Protein AF-A0A6G0HM06-F1 (afdb_monomer_lite)

Foldseek 3Di:
DDDDPDPVVVVVVCVVVVVVPPPPDDCVVVVPDDDPDDDDPCNVVPPDPPVPDDPDPVVVPVPPPPDPDPDDDDDDDDDDDDDDDPDDDPPPPPPPCPPCPVVDDDDDPVVVVVVVVVVVVCCVPVVQAAFDDWDDDQWIWTAHPVGDIDIGGDD

Organism: Larimichthys crocea (NCBI:txid215358)

Radius of gyration: 27.22 Å; chains: 1; bounding box: 60×67×58 Å

Sequence (155 aa):
MSESPDARSLLSASSQLNLMEVDAIDDKEFDIPQVDTPPTLESILNELEDEEEPFVLEDTCLLNTDNMDAHSCDTSSLASSDSGDPAHLKRKRRTVDLNATVHGSVLRHSLLKGISAQIVSAADKVDAGLPTAITVSGVIAVGTSHGLALVFVTN

Structure (mmCIF, N/CA/C/O backbone):
data_AF-A0A6G0HM06-F1
#
_entry.id   AF-A0A6G0HM06-F1
#
loop_
_atom_site.group_PDB
_atom_site.id
_atom_site.type_symbol
_atom_site.label_atom_id
_atom_site.label_alt_id
_atom_site.label_comp_id
_atom_site.label_asym_id
_atom_site.label_entity_id
_atom_site.label_seq_id
_atom_site.pdbx_PDB_ins_code
_atom_site.Cartn_x
_atom_site.Cartn_y
_atom_site.Cartn_z
_atom_site.occupancy
_atom_site.B_iso_or_equiv
_atom_site.auth_seq_id
_atom_site.auth_comp_id
_atom_site.auth_asym_id
_atom_site.auth_atom_id
_atom_site.pdbx_PDB_model_num
ATOM 1 N N . MET A 1 1 ? -5.956 18.554 -30.946 1.00 35.19 1 MET A N 1
ATOM 2 C CA . MET A 1 1 ? -5.604 19.456 -29.833 1.00 35.19 1 MET A CA 1
ATOM 3 C C . MET A 1 1 ? -6.773 19.385 -28.872 1.00 35.19 1 MET A C 1
ATOM 5 O O . MET A 1 1 ? -7.851 19.826 -29.231 1.00 35.19 1 MET A O 1
ATOM 9 N N . SER A 1 2 ? -6.620 18.653 -27.772 1.00 45.53 2 SER A N 1
ATOM 10 C CA . SER A 1 2 ? -7.655 18.471 -26.752 1.00 45.53 2 SER A CA 1
ATOM 11 C C . SER A 1 2 ? -7.651 19.696 -25.843 1.00 45.53 2 SER A C 1
ATOM 13 O O . SER A 1 2 ? -6.717 19.875 -25.062 1.00 45.53 2 SER A O 1
ATOM 15 N N . GLU A 1 3 ? -8.639 20.568 -26.018 1.00 48.84 3 GLU A N 1
ATOM 16 C CA . GLU A 1 3 ? -8.812 21.771 -25.208 1.00 48.84 3 GLU A CA 1
ATOM 17 C C . GLU A 1 3 ? -9.170 21.381 -23.763 1.00 48.84 3 GLU A C 1
ATOM 19 O O . GLU A 1 3 ? -10.017 20.524 -23.516 1.00 48.84 3 GLU A O 1
ATOM 24 N N . SER A 1 4 ? -8.424 21.958 -22.820 1.00 54.56 4 SER A N 1
ATOM 25 C CA . SER A 1 4 ? -8.533 21.757 -21.372 1.00 54.56 4 SER A CA 1
ATOM 26 C C . SER A 1 4 ? -9.875 22.287 -20.848 1.00 54.56 4 SER A C 1
ATOM 28 O O . SER A 1 4 ? -10.293 23.348 -21.309 1.00 54.56 4 SER A O 1
ATOM 30 N N . PRO A 1 5 ? -10.524 21.647 -19.852 1.00 55.03 5 PRO A N 1
ATOM 31 C CA . PRO A 1 5 ? -11.731 22.201 -19.251 1.00 55.03 5 PRO A CA 1
ATOM 32 C C . PRO A 1 5 ? -11.426 23.546 -18.581 1.00 55.03 5 PRO A C 1
ATOM 34 O O . PRO A 1 5 ? -10.425 23.698 -17.874 1.00 55.03 5 PRO A O 1
ATOM 37 N N . ASP A 1 6 ? -12.294 24.521 -18.833 1.00 55.69 6 ASP A N 1
ATOM 38 C CA . ASP A 1 6 ? -12.189 25.907 -18.401 1.00 55.69 6 ASP A CA 1
ATOM 39 C C . ASP A 1 6 ? -12.069 26.061 -16.877 1.00 55.69 6 ASP A C 1
ATOM 41 O O . ASP A 1 6 ? -13.050 25.951 -16.139 1.00 55.69 6 ASP A O 1
ATOM 45 N N . ALA A 1 7 ? -10.897 26.483 -16.394 1.00 55.94 7 ALA A N 1
ATOM 46 C CA . ALA A 1 7 ? -10.717 26.971 -15.019 1.00 55.94 7 ALA A CA 1
ATOM 47 C C . ALA A 1 7 ? -11.652 28.155 -14.675 1.00 55.94 7 ALA A C 1
ATOM 49 O O . ALA A 1 7 ? -11.893 28.459 -13.507 1.00 55.94 7 ALA A O 1
ATOM 50 N N . ARG A 1 8 ? -12.225 28.812 -15.695 1.00 54.91 8 ARG A N 1
ATOM 51 C CA . ARG A 1 8 ? -13.235 29.867 -15.539 1.00 54.91 8 ARG A CA 1
ATOM 52 C C . ARG A 1 8 ? -14.590 29.346 -15.065 1.00 54.91 8 ARG A C 1
ATOM 54 O O . ARG A 1 8 ? -15.314 30.090 -14.407 1.00 54.91 8 ARG A O 1
ATOM 61 N N . SER A 1 9 ? -14.914 28.083 -15.341 1.00 56.59 9 SER A N 1
ATOM 62 C CA . SER A 1 9 ? -16.176 27.473 -14.915 1.00 56.59 9 SER A CA 1
ATOM 63 C C . SER A 1 9 ? -16.227 27.259 -13.400 1.00 56.59 9 SER A C 1
ATOM 65 O O . SER A 1 9 ? -17.289 27.417 -12.805 1.00 56.59 9 SER A O 1
ATOM 67 N N . LEU A 1 10 ? -15.088 26.957 -12.762 1.00 57.34 10 LEU A N 1
ATOM 68 C CA . LEU A 1 10 ? -15.010 26.781 -11.307 1.00 57.34 10 LEU A CA 1
ATOM 69 C C . LEU A 1 10 ? -15.162 28.110 -10.566 1.00 57.34 10 LEU A C 1
ATOM 71 O O . LEU A 1 10 ? -15.938 28.181 -9.620 1.00 57.34 10 LEU A O 1
ATOM 75 N N . LEU A 1 11 ? -14.502 29.173 -11.047 1.00 60.12 11 LEU A N 1
ATOM 76 C CA . LEU A 1 11 ? -14.645 30.517 -10.476 1.00 60.12 11 LEU A CA 1
ATOM 77 C C . LEU A 1 11 ? -16.094 31.029 -10.575 1.00 60.12 11 LEU A C 1
ATOM 79 O O . LEU A 1 11 ? -16.614 31.652 -9.651 1.00 60.12 11 LEU A O 1
ATOM 83 N N . SER A 1 12 ? -16.761 30.744 -11.697 1.00 61.41 12 SER A N 1
ATOM 84 C CA . SER A 1 12 ? -18.153 31.141 -11.917 1.00 61.41 12 SER A CA 1
ATOM 85 C C . SER A 1 12 ? -19.134 30.323 -11.067 1.00 61.41 12 SER A C 1
ATOM 87 O O . SER A 1 12 ? -20.076 30.895 -10.523 1.00 61.41 12 SER A O 1
ATOM 89 N N . ALA A 1 13 ? -18.880 29.024 -10.869 1.00 61.56 13 ALA A N 1
ATOM 90 C CA . ALA A 1 13 ? -19.648 28.191 -9.942 1.00 61.56 13 ALA A CA 1
ATOM 91 C C . ALA A 1 13 ? -19.469 28.632 -8.476 1.00 61.56 13 ALA A C 1
ATOM 93 O O . ALA A 1 13 ? -20.449 28.692 -7.738 1.00 61.56 13 ALA A O 1
ATOM 94 N N . SER A 1 14 ? -18.259 29.027 -8.058 1.00 59.88 14 SER A N 1
ATOM 95 C CA . SER A 1 14 ? -18.032 29.571 -6.709 1.00 59.88 14 SER A CA 1
ATOM 96 C C . SER A 1 14 ? -18.753 30.901 -6.470 1.00 59.88 14 SER A C 1
ATOM 98 O O . SER A 1 14 ? -19.248 31.131 -5.370 1.00 59.88 14 SER A O 1
ATOM 100 N N . SER A 1 15 ? -18.888 31.747 -7.501 1.00 62.16 15 SER A N 1
ATOM 101 C CA . SER A 1 15 ? -19.696 32.973 -7.424 1.00 62.16 15 SER A CA 1
ATOM 102 C C . SER A 1 15 ? -21.203 32.697 -7.346 1.00 62.16 15 SER A C 1
ATOM 104 O O . SER A 1 15 ? -21.916 33.463 -6.710 1.00 62.16 15 SER A O 1
ATOM 106 N N . GLN A 1 16 ? -21.700 31.613 -7.959 1.00 66.06 16 GLN A N 1
ATOM 107 C CA . GLN A 1 16 ? -23.112 31.204 -7.859 1.00 66.06 16 GLN A CA 1
ATOM 108 C C . GLN A 1 16 ? -23.472 30.618 -6.484 1.00 66.06 16 GLN A C 1
ATOM 110 O O . GLN A 1 16 ? -24.633 30.674 -6.092 1.00 66.06 16 GLN A O 1
ATOM 115 N N . LEU A 1 17 ? -22.489 30.082 -5.755 1.00 62.03 17 LEU A N 1
ATOM 116 C CA . LEU A 1 17 ? -22.659 29.512 -4.413 1.00 62.03 17 LEU A CA 1
ATOM 117 C C . LEU A 1 17 ? -22.330 30.491 -3.278 1.00 62.03 17 LEU A C 1
ATOM 119 O O . LEU A 1 17 ? -22.278 30.074 -2.127 1.00 62.03 17 LEU A O 1
ATOM 123 N N . ASN A 1 18 ? -22.094 31.769 -3.594 1.00 59.59 18 ASN A N 1
ATOM 124 C CA . ASN A 1 18 ? -21.741 32.814 -2.630 1.00 59.59 18 ASN A CA 1
ATOM 125 C C . ASN A 1 18 ? -20.648 32.398 -1.622 1.00 59.59 18 ASN A C 1
ATOM 127 O O . ASN A 1 18 ? -20.654 32.794 -0.463 1.00 59.59 18 ASN A O 1
ATOM 131 N N . LEU A 1 19 ? -19.683 31.586 -2.065 1.00 57.16 19 LEU A N 1
ATOM 132 C CA . LEU A 1 19 ? -18.670 30.985 -1.188 1.00 57.16 19 LEU A CA 1
ATOM 133 C C . LEU A 1 19 ? -17.622 31.997 -0.683 1.00 57.16 19 LEU A C 1
ATOM 135 O O . LEU A 1 19 ? -16.739 31.640 0.090 1.00 57.16 19 LEU A O 1
ATOM 139 N N . MET A 1 20 ? -17.677 33.243 -1.163 1.00 56.03 20 MET A N 1
ATOM 140 C CA . MET A 1 20 ? -16.844 34.353 -0.686 1.00 56.03 20 MET A CA 1
ATOM 141 C C . MET A 1 20 ? -17.533 35.183 0.408 1.00 56.03 20 MET A C 1
ATOM 143 O O . MET A 1 20 ? -16.866 35.987 1.051 1.00 56.03 20 MET A O 1
ATOM 147 N N . GLU A 1 21 ? -18.834 34.973 0.623 1.00 58.34 21 GLU A N 1
ATOM 148 C CA . GLU A 1 21 ? -19.636 35.512 1.727 1.00 58.34 21 GLU A CA 1
ATOM 149 C C . GLU A 1 21 ? -20.040 34.341 2.637 1.00 58.34 21 GLU A C 1
ATOM 151 O O . GLU A 1 21 ? -21.203 34.120 2.956 1.00 58.34 21 GLU A O 1
ATOM 156 N N . VAL A 1 22 ? -19.060 33.513 3.006 1.00 60.72 22 VAL A N 1
ATOM 157 C CA . VAL A 1 22 ? -19.209 32.673 4.193 1.00 60.72 22 VAL A CA 1
ATOM 158 C C . VAL A 1 22 ? -18.864 33.613 5.334 1.00 60.72 22 VAL A C 1
ATOM 160 O O . VAL A 1 22 ? -17.681 33.845 5.602 1.00 60.72 22 VAL A O 1
ATOM 163 N N . ASP A 1 23 ? -19.883 34.237 5.931 1.00 64.31 23 ASP A N 1
ATOM 164 C CA . ASP A 1 23 ? -19.714 34.859 7.243 1.00 64.31 23 ASP A CA 1
ATOM 165 C C . ASP A 1 23 ? -18.946 33.862 8.112 1.00 64.31 23 ASP A C 1
ATOM 167 O O . ASP A 1 23 ? -19.208 32.657 8.055 1.00 64.31 23 ASP A O 1
ATOM 171 N N . ALA A 1 24 ? -17.911 34.340 8.808 1.00 69.56 24 ALA A N 1
ATOM 172 C CA . ALA A 1 24 ? -17.063 33.478 9.617 1.00 69.56 24 ALA A CA 1
ATOM 173 C C . ALA A 1 24 ? -17.966 32.693 10.570 1.00 69.56 24 ALA A C 1
ATOM 175 O O . ALA A 1 24 ? -18.556 33.274 11.477 1.00 69.56 24 ALA A O 1
ATOM 176 N N . ILE A 1 25 ? -18.106 31.402 10.280 1.00 75.62 25 ILE A N 1
ATOM 177 C CA . ILE A 1 25 ? -19.015 30.484 10.953 1.00 75.62 25 ILE A CA 1
ATOM 178 C C . ILE A 1 25 ? -18.642 30.530 12.438 1.00 75.62 25 ILE A C 1
ATOM 180 O O . ILE A 1 25 ? -17.535 30.126 12.797 1.00 75.62 25 ILE A O 1
ATOM 184 N N . ASP A 1 26 ? -19.500 31.122 13.271 1.00 77.19 26 ASP A N 1
ATOM 185 C CA . ASP A 1 26 ? -19.217 31.330 14.693 1.00 77.19 26 ASP A CA 1
ATOM 186 C C . ASP A 1 26 ? -19.684 30.105 15.477 1.00 77.19 26 ASP A C 1
ATOM 188 O O . ASP A 1 26 ? -20.809 29.634 15.301 1.00 77.19 26 ASP A O 1
ATOM 192 N N . ASP A 1 27 ? -18.857 29.616 16.398 1.00 85.56 27 ASP A N 1
ATOM 193 C CA . ASP A 1 27 ? -19.183 28.474 17.259 1.00 85.56 27 ASP A CA 1
ATOM 194 C C . ASP A 1 27 ? -20.481 28.712 18.057 1.00 85.56 27 ASP A C 1
ATOM 196 O O . ASP A 1 27 ? -21.180 27.765 18.426 1.00 85.56 27 ASP A O 1
ATOM 200 N N . LYS A 1 28 ? -20.835 29.989 18.289 1.00 80.06 28 LYS A N 1
ATOM 201 C CA . LYS A 1 28 ? -22.099 30.407 18.918 1.00 80.06 28 LYS A CA 1
ATOM 202 C C . LYS A 1 28 ? -23.335 30.137 18.063 1.00 80.06 28 LYS A C 1
ATOM 204 O O . LYS A 1 28 ? -24.401 29.939 18.629 1.00 80.06 28 LYS A O 1
ATOM 209 N N . GLU A 1 29 ? -23.226 30.191 16.736 1.00 86.06 29 GLU A N 1
ATOM 210 C CA . GLU A 1 29 ? -24.363 29.970 15.831 1.00 86.06 29 GLU A CA 1
ATOM 211 C C . GLU A 1 29 ? -24.803 28.500 15.843 1.00 86.06 29 GLU A C 1
ATOM 213 O O . GLU A 1 29 ? -25.989 28.204 15.715 1.00 86.06 29 GLU A O 1
ATOM 218 N N . PHE A 1 30 ? -23.857 27.584 16.053 1.00 84.88 30 PHE A N 1
ATOM 219 C CA . PHE A 1 30 ? -24.082 26.138 15.993 1.00 84.88 30 PHE A CA 1
ATOM 220 C C . PHE A 1 30 ? -24.168 25.476 17.374 1.00 84.88 30 PHE A C 1
ATOM 222 O O . PHE A 1 30 ? -24.127 24.249 17.453 1.00 84.88 30 PHE A O 1
ATOM 229 N N . ASP A 1 31 ? -24.271 26.273 18.447 1.00 86.50 31 ASP A N 1
ATOM 230 C CA . ASP A 1 31 ? -24.283 25.810 19.841 1.00 86.50 31 ASP A CA 1
ATOM 231 C C .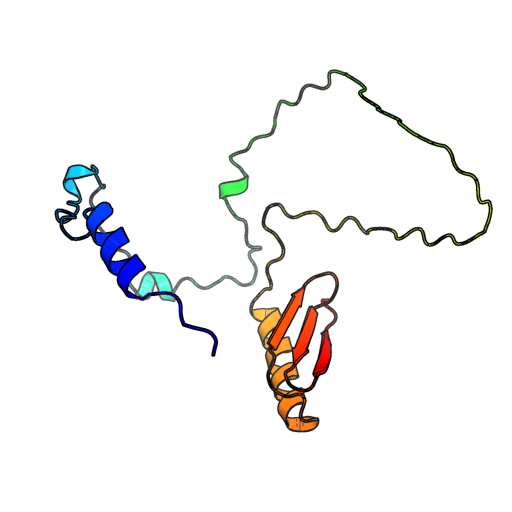 ASP A 1 31 ? -23.172 24.777 20.127 1.00 86.50 31 ASP A C 1
ATOM 233 O O . ASP A 1 31 ? -23.375 23.798 20.853 1.00 86.50 31 ASP A O 1
ATOM 237 N N . ILE A 1 32 ? -21.985 24.968 19.532 1.00 86.38 32 ILE A N 1
ATOM 238 C CA . ILE A 1 32 ? -20.878 24.023 19.696 1.00 86.38 32 ILE A CA 1
ATOM 239 C C . ILE A 1 32 ? -20.447 24.067 21.170 1.00 86.38 32 ILE A C 1
ATOM 241 O O . ILE A 1 32 ? -20.117 25.143 21.682 1.00 86.38 32 ILE A O 1
ATOM 245 N N . PRO A 1 33 ? -20.453 22.928 21.889 1.00 85.88 33 PRO A N 1
ATOM 246 C CA . PRO A 1 33 ? -20.082 22.910 23.295 1.00 85.88 33 PRO A CA 1
ATOM 247 C C . PRO A 1 33 ? -18.620 23.329 23.463 1.00 85.88 33 PRO A C 1
ATOM 249 O O . PRO A 1 33 ? -17.740 22.880 22.726 1.00 85.88 33 PRO A O 1
ATOM 252 N N . GLN A 1 34 ? -18.354 24.180 24.456 1.00 82.38 34 GLN A N 1
ATOM 253 C CA . GLN A 1 34 ? -16.988 24.594 24.764 1.00 82.38 34 GLN A CA 1
ATOM 254 C C . GLN A 1 34 ? -16.163 23.395 25.239 1.00 82.38 34 GLN A C 1
ATOM 256 O O . GLN A 1 34 ? -16.596 22.618 26.089 1.00 82.38 34 GLN A O 1
ATOM 261 N N . VAL A 1 35 ? -14.958 23.256 24.688 1.00 88.62 35 VAL A N 1
ATOM 262 C CA . VAL A 1 35 ? -13.998 22.235 25.115 1.00 88.62 35 VAL A CA 1
ATOM 263 C C . VAL A 1 35 ? -13.162 22.812 26.256 1.00 88.62 35 VAL A C 1
ATOM 265 O O . VAL A 1 35 ? -12.191 23.528 26.018 1.00 88.62 35 VAL A O 1
ATOM 268 N N . ASP A 1 36 ? -13.544 22.504 27.497 1.00 86.44 36 ASP A N 1
ATOM 269 C CA . ASP A 1 36 ? -12.882 23.026 28.706 1.00 86.44 36 ASP A CA 1
ATOM 270 C C . ASP A 1 36 ? -11.421 22.562 28.845 1.00 86.44 36 ASP A C 1
ATOM 272 O O . ASP A 1 36 ? -10.564 23.294 29.344 1.00 86.44 36 ASP A O 1
ATOM 276 N N . THR A 1 37 ? -11.119 21.345 28.387 1.00 87.31 37 THR A N 1
ATOM 277 C CA . THR A 1 37 ? -9.771 20.763 28.418 1.00 87.31 37 THR A CA 1
ATOM 278 C C . THR A 1 37 ? -9.464 20.078 27.093 1.00 87.31 37 THR A C 1
ATOM 280 O O . THR A 1 37 ? -9.829 18.913 26.914 1.00 87.31 37 THR A O 1
ATOM 283 N N . PRO A 1 38 ? -8.808 20.775 26.150 1.00 87.56 38 PRO A N 1
ATOM 284 C CA . PRO A 1 38 ? -8.342 20.138 24.931 1.00 87.56 38 PRO A CA 1
ATOM 285 C C . PRO A 1 38 ? -7.277 19.082 25.273 1.00 87.56 38 PRO A C 1
ATOM 287 O O . PRO A 1 38 ? -6.487 19.286 26.203 1.00 87.56 38 PRO A O 1
ATOM 290 N N . PRO A 1 39 ? -7.235 17.955 24.545 1.00 87.00 39 PRO A N 1
ATOM 291 C CA . PRO A 1 39 ? -6.243 16.917 24.780 1.00 87.00 39 PRO A CA 1
ATOM 292 C C . PRO A 1 39 ? -4.827 17.451 24.545 1.00 87.00 39 PRO A C 1
ATOM 294 O O . PRO A 1 39 ? -4.589 18.289 23.671 1.00 87.00 39 PRO A O 1
ATOM 297 N N . THR A 1 40 ? -3.872 16.954 25.329 1.00 91.50 40 THR A N 1
ATOM 298 C CA . THR A 1 40 ? -2.456 17.286 25.154 1.00 91.50 40 THR A CA 1
ATOM 299 C C . THR A 1 40 ? -1.816 16.383 24.101 1.00 91.50 40 THR A C 1
ATOM 301 O O . THR A 1 40 ? -2.239 15.241 23.904 1.00 91.50 40 THR A O 1
ATOM 304 N N . LEU A 1 41 ? -0.768 16.875 23.429 1.00 89.94 41 LEU A N 1
ATOM 305 C CA . LEU A 1 41 ? -0.027 16.079 22.442 1.00 89.94 41 LEU A CA 1
ATOM 306 C C . LEU A 1 41 ? 0.602 14.840 23.081 1.00 89.94 41 LEU A C 1
ATOM 308 O O . LEU A 1 41 ? 0.660 13.782 22.467 1.00 89.94 41 LEU A O 1
ATOM 312 N N . GLU A 1 42 ? 1.034 14.960 24.331 1.00 87.19 42 GLU A N 1
ATOM 313 C CA . GLU A 1 42 ? 1.592 13.866 25.110 1.00 87.19 42 GLU A CA 1
ATOM 314 C C . GLU A 1 42 ? 0.542 12.788 25.381 1.00 87.19 42 GLU A C 1
ATOM 316 O O . GLU A 1 42 ? 0.871 11.614 25.295 1.00 87.19 42 GLU A O 1
ATOM 321 N N . SER A 1 43 ? -0.716 13.158 25.653 1.00 86.25 43 SER A N 1
ATOM 322 C CA . SER A 1 43 ? -1.800 12.189 25.862 1.00 86.25 43 SER A CA 1
ATOM 323 C C . SER A 1 43 ? -2.135 11.418 24.588 1.00 86.25 43 SER A C 1
ATOM 325 O O . SER A 1 43 ? -2.386 10.224 24.661 1.00 86.25 43 SER A O 1
ATOM 327 N N . ILE A 1 44 ? -2.108 12.087 23.431 1.00 85.50 44 ILE A N 1
ATOM 328 C CA . ILE A 1 44 ? -2.356 11.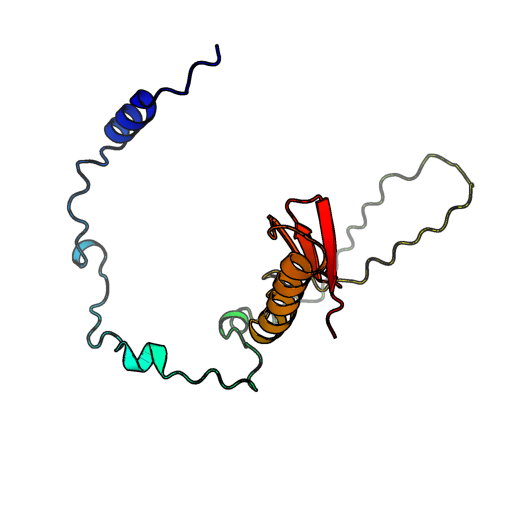455 22.127 1.00 85.50 44 ILE A CA 1
ATOM 329 C C . ILE A 1 44 ? -1.217 10.492 21.763 1.00 85.50 44 ILE A C 1
ATOM 331 O O . ILE A 1 44 ? -1.450 9.454 21.156 1.00 85.50 44 ILE A O 1
ATOM 335 N N . LEU A 1 45 ? 0.027 10.838 22.107 1.00 82.19 45 LEU A N 1
ATOM 336 C CA . LEU A 1 45 ? 1.206 10.058 21.721 1.00 82.19 45 LEU A CA 1
ATOM 337 C C . LEU A 1 45 ? 1.607 8.974 22.737 1.00 82.19 45 LEU A C 1
ATOM 339 O O . LEU A 1 45 ? 2.385 8.093 22.377 1.00 82.19 45 LEU A O 1
ATOM 343 N N . ASN A 1 46 ? 1.119 9.037 23.982 1.00 78.12 46 ASN A N 1
ATOM 344 C CA . ASN A 1 46 ? 1.442 8.072 25.042 1.00 78.12 46 ASN A CA 1
ATOM 345 C C . ASN A 1 46 ? 0.387 6.979 25.258 1.00 78.12 46 ASN A C 1
ATOM 347 O O . ASN A 1 46 ? 0.602 6.142 26.137 1.00 78.12 46 ASN A O 1
ATOM 351 N N . GLU A 1 47 ? -0.724 6.953 24.517 1.00 75.81 47 GLU A N 1
ATOM 352 C CA . GLU A 1 47 ? -1.552 5.744 24.481 1.00 75.81 47 GLU A CA 1
ATOM 353 C C . GLU A 1 47 ? -0.701 4.611 23.901 1.00 75.81 47 GLU A C 1
ATOM 355 O O . GLU A 1 47 ? -0.402 4.558 22.709 1.00 75.81 47 GLU A O 1
ATOM 360 N N . LEU A 1 48 ? -0.216 3.743 24.788 1.00 65.75 48 LEU A N 1
ATOM 361 C CA . LEU A 1 48 ? 0.438 2.508 24.401 1.00 65.75 48 LEU A CA 1
ATOM 362 C C . LEU A 1 48 ? -0.651 1.666 23.733 1.00 65.75 48 LEU A C 1
ATOM 364 O O . LEU A 1 48 ? -1.576 1.237 24.417 1.00 65.75 48 LEU A O 1
ATOM 368 N N . GLU A 1 49 ? -0.565 1.468 22.415 1.00 62.59 49 GLU A N 1
ATOM 369 C CA . GLU A 1 49 ? -1.314 0.406 21.740 1.00 62.59 49 GLU A CA 1
ATOM 370 C C . GLU A 1 49 ? -0.931 -0.903 22.444 1.00 62.59 49 GLU A C 1
ATOM 372 O O . GLU A 1 49 ? 0.159 -1.437 22.234 1.00 62.59 49 GLU A O 1
ATOM 377 N N . ASP A 1 50 ? -1.772 -1.374 23.366 1.00 63.12 50 ASP A N 1
ATOM 378 C CA . ASP A 1 50 ? -1.567 -2.655 24.025 1.00 63.12 50 ASP A CA 1
ATOM 379 C C . ASP A 1 50 ? -1.778 -3.717 22.937 1.00 63.12 50 ASP A C 1
ATOM 381 O O . ASP A 1 50 ? -2.900 -4.006 22.523 1.00 63.12 50 ASP A O 1
ATOM 385 N N . GLU A 1 51 ? -0.678 -4.251 22.400 1.00 57.84 51 GLU A N 1
ATOM 386 C CA . GLU A 1 51 ? -0.625 -5.162 21.239 1.00 57.84 51 GLU A CA 1
ATOM 387 C C . GLU A 1 51 ? -1.420 -6.480 21.437 1.00 57.84 51 GLU A C 1
ATOM 389 O O . GLU A 1 51 ? -1.448 -7.334 20.544 1.00 57.84 51 GLU A O 1
ATOM 394 N N . GLU A 1 52 ? -2.065 -6.657 22.596 1.00 58.25 52 GLU A N 1
ATOM 395 C CA . GLU A 1 52 ? -2.863 -7.822 22.983 1.00 58.25 52 GLU A CA 1
ATOM 396 C C . GLU A 1 52 ? -4.381 -7.568 23.012 1.00 58.25 52 GLU A C 1
ATOM 398 O O . GLU A 1 52 ? -5.129 -8.544 23.092 1.00 58.25 52 GLU A O 1
ATOM 403 N N . GLU A 1 53 ? -4.868 -6.325 22.885 1.00 60.88 53 GLU A N 1
ATOM 404 C CA . GLU A 1 53 ? -6.308 -6.083 22.730 1.00 60.88 53 GLU A CA 1
ATOM 405 C C . GLU A 1 53 ? -6.719 -6.173 21.250 1.00 60.88 53 GLU A C 1
ATOM 407 O O . GLU A 1 53 ? -6.266 -5.392 20.405 1.00 60.88 53 GLU A O 1
ATOM 412 N N . PRO A 1 54 ? -7.589 -7.132 20.871 1.00 62.88 54 PRO A N 1
ATOM 413 C CA . PRO A 1 54 ? -8.257 -7.077 19.581 1.00 62.88 54 PRO A CA 1
ATOM 414 C C . PRO A 1 54 ? -8.974 -5.732 19.468 1.00 62.88 54 PRO A C 1
ATOM 416 O O . PRO A 1 54 ? -9.677 -5.356 20.394 1.00 62.88 54 PRO A O 1
ATOM 419 N N . PHE A 1 55 ? -8.833 -5.029 18.344 1.00 52.06 55 PHE A N 1
ATOM 420 C CA . PHE A 1 55 ? -9.573 -3.793 18.077 1.00 52.06 55 PHE A CA 1
ATOM 421 C C . PHE A 1 55 ? -11.085 -4.055 18.203 1.00 52.06 55 PHE A C 1
ATOM 423 O O . PHE A 1 55 ? -11.711 -4.584 17.278 1.00 52.06 55 PHE A O 1
ATOM 430 N N . VAL A 1 56 ? -11.665 -3.744 19.364 1.00 60.00 56 VAL A N 1
ATOM 431 C CA . VAL A 1 56 ? -13.103 -3.829 19.607 1.00 60.00 56 VAL A CA 1
ATOM 432 C C . VAL A 1 56 ? -13.663 -2.442 19.334 1.00 60.00 56 VAL A C 1
ATOM 434 O O . VAL A 1 56 ? -13.524 -1.534 20.143 1.00 60.00 56 VAL A O 1
ATOM 437 N N . LEU A 1 57 ? -14.268 -2.252 18.162 1.00 53.34 57 LEU A N 1
ATOM 438 C CA . LEU A 1 57 ? -15.004 -1.025 17.876 1.00 53.34 57 LEU A CA 1
ATOM 439 C C . LEU A 1 57 ? -16.260 -1.006 18.766 1.00 53.34 57 LEU A C 1
ATOM 441 O O . LEU A 1 57 ? -17.250 -1.677 18.450 1.00 53.34 57 LEU A O 1
ATOM 445 N N . GLU A 1 58 ? -16.210 -0.264 19.875 1.00 54.59 58 GLU A N 1
ATOM 446 C CA . GLU A 1 58 ? -17.284 -0.170 20.880 1.00 54.59 58 GLU A CA 1
ATOM 447 C C . GLU A 1 58 ? -18.634 0.297 20.294 1.00 54.59 58 GLU A C 1
ATOM 449 O O . GLU A 1 58 ? -19.693 -0.024 20.837 1.00 54.59 58 GLU A O 1
ATOM 454 N N . ASP A 1 59 ? -18.631 0.933 19.118 1.00 53.88 59 ASP A N 1
ATOM 455 C CA . ASP A 1 59 ? -19.839 1.417 18.433 1.00 53.88 59 ASP A CA 1
ATOM 456 C C . ASP A 1 59 ? -20.734 0.309 17.844 1.00 53.88 59 ASP A C 1
ATOM 458 O O . ASP A 1 59 ? -21.881 0.562 17.470 1.00 53.88 59 ASP A O 1
ATOM 462 N N . THR A 1 60 ? -20.267 -0.944 17.772 1.00 52.03 60 THR A N 1
ATOM 463 C CA . THR A 1 60 ? -21.062 -2.044 17.181 1.00 52.03 60 THR A CA 1
ATOM 464 C C . THR A 1 60 ? -22.105 -2.615 18.156 1.00 52.03 60 THR A C 1
ATOM 466 O O . THR A 1 60 ? -23.054 -3.279 17.741 1.00 52.03 60 THR A O 1
ATOM 469 N N . CYS A 1 61 ? -21.974 -2.344 19.457 1.00 46.78 61 CYS A N 1
ATOM 470 C CA . CYS A 1 61 ? -22.797 -2.967 20.500 1.00 46.78 61 CYS A CA 1
ATOM 471 C C . CYS A 1 61 ? -24.156 -2.281 20.728 1.00 46.78 61 CYS A C 1
ATOM 473 O O . CYS A 1 61 ? -25.017 -2.848 21.400 1.00 46.78 61 CYS A O 1
ATOM 475 N N . LEU A 1 62 ? -24.383 -1.082 20.178 1.00 50.12 62 LEU A N 1
ATOM 476 C CA . LEU A 1 62 ? -25.653 -0.360 20.355 1.00 50.12 62 LEU A CA 1
ATOM 477 C C . LEU A 1 62 ? -26.737 -0.762 19.345 1.00 50.12 62 LEU A C 1
ATOM 479 O O . LEU A 1 62 ? -27.907 -0.430 19.539 1.00 50.12 62 LEU A O 1
ATOM 483 N N . LEU A 1 63 ? -26.394 -1.530 18.306 1.00 50.56 63 LEU A N 1
ATOM 484 C CA . LEU A 1 63 ? -27.372 -2.121 17.390 1.00 50.56 63 LEU A CA 1
ATOM 485 C C . LEU A 1 63 ? -27.790 -3.499 17.905 1.00 50.56 63 LEU A C 1
ATOM 487 O O . LEU A 1 63 ? -27.541 -4.539 17.295 1.00 50.56 63 LEU A O 1
ATOM 491 N N . ASN A 1 64 ? -28.425 -3.483 19.074 1.00 43.47 64 ASN A N 1
ATOM 492 C CA . ASN A 1 64 ? -29.082 -4.639 19.651 1.00 43.47 64 ASN A CA 1
ATOM 493 C C . ASN A 1 64 ? -30.141 -5.181 18.669 1.00 43.47 64 ASN A C 1
ATOM 495 O O . ASN A 1 64 ? -31.231 -4.624 18.549 1.00 43.47 64 ASN A O 1
ATOM 499 N N . THR A 1 65 ? -29.822 -6.267 17.959 1.00 54.25 65 THR A N 1
ATOM 500 C CA . THR A 1 65 ? -30.746 -6.989 17.064 1.00 54.25 65 THR A CA 1
ATOM 501 C C . THR A 1 65 ? -31.569 -8.021 17.851 1.00 54.25 65 THR A C 1
ATOM 503 O 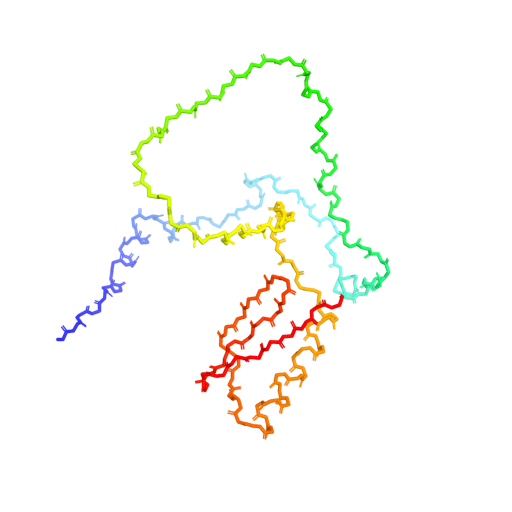O . THR A 1 65 ? -31.918 -9.082 17.343 1.00 54.25 65 THR A O 1
ATOM 506 N N . ASP A 1 66 ? -31.921 -7.723 19.101 1.00 46.53 66 ASP A N 1
ATOM 507 C CA . ASP A 1 66 ? -32.888 -8.511 19.862 1.00 46.53 66 ASP A CA 1
ATOM 508 C C . ASP A 1 66 ? -34.314 -8.035 19.527 1.00 46.53 66 ASP A C 1
ATOM 510 O O . ASP A 1 66 ? -34.904 -7.258 20.278 1.00 46.53 66 ASP A O 1
ATOM 514 N N . ASN A 1 67 ? -34.849 -8.449 18.365 1.00 52.38 67 ASN A N 1
ATOM 515 C CA . ASN A 1 67 ? -36.280 -8.791 18.163 1.00 52.38 67 ASN A CA 1
ATOM 516 C C . ASN A 1 67 ? -36.692 -9.107 16.706 1.00 52.38 67 ASN A C 1
ATOM 518 O O . ASN A 1 67 ? -37.842 -8.867 16.343 1.00 52.38 67 ASN A O 1
ATOM 522 N N . MET A 1 68 ? -35.847 -9.701 15.856 1.00 53.03 68 MET A N 1
ATOM 523 C CA . MET A 1 68 ? -36.391 -10.282 14.615 1.00 53.03 68 MET A CA 1
ATOM 524 C C . MET A 1 68 ? -37.155 -11.568 14.964 1.00 53.03 68 MET A C 1
ATOM 526 O O . MET A 1 68 ? -36.611 -12.670 14.966 1.00 53.03 68 MET A O 1
ATOM 530 N N . ASP A 1 69 ? -38.411 -11.367 15.353 1.00 49.72 69 ASP A N 1
ATOM 531 C CA . ASP A 1 69 ? -39.435 -12.369 15.588 1.00 49.72 69 ASP A CA 1
ATOM 532 C C . ASP A 1 69 ? -39.489 -13.356 14.416 1.00 49.72 69 ASP A C 1
ATOM 534 O O . ASP A 1 69 ? -39.513 -12.999 13.235 1.00 49.72 69 ASP A O 1
ATOM 538 N N . ALA A 1 70 ? -39.470 -14.630 14.783 1.00 54.22 70 ALA A N 1
ATOM 539 C CA . ALA A 1 70 ? -39.501 -15.776 13.909 1.00 54.22 70 ALA A CA 1
ATOM 540 C C . ALA A 1 70 ? -40.901 -15.973 13.311 1.00 54.22 70 ALA A C 1
ATOM 542 O O . ALA A 1 70 ? -41.557 -16.976 13.591 1.00 54.22 70 ALA A O 1
ATOM 543 N N . HIS A 1 71 ? -41.345 -15.077 12.427 1.00 53.66 71 HIS A N 1
ATOM 544 C CA . HIS A 1 71 ? -42.572 -15.262 11.652 1.00 53.66 71 HIS A CA 1
ATOM 545 C C . HIS A 1 71 ? -42.351 -15.033 10.149 1.00 53.66 71 HIS A C 1
ATOM 547 O O . HIS A 1 71 ? -42.463 -13.936 9.622 1.00 53.66 71 HIS A O 1
ATOM 553 N N . SER A 1 72 ? -42.051 -16.145 9.473 1.00 52.94 72 SER A N 1
ATOM 554 C CA . SER A 1 72 ? -42.705 -16.591 8.235 1.00 52.94 72 SER A CA 1
ATOM 555 C C . SER A 1 72 ? -43.102 -15.524 7.199 1.00 52.94 72 SER A C 1
ATOM 557 O O . SER A 1 72 ? -44.157 -14.906 7.301 1.00 52.94 72 SER A O 1
ATOM 559 N N . CYS A 1 73 ? -42.354 -15.479 6.096 1.00 49.28 73 CYS A N 1
ATOM 560 C CA . CYS A 1 73 ? -42.950 -15.612 4.764 1.00 49.28 73 CYS A CA 1
ATOM 561 C C . CYS A 1 73 ? -41.874 -15.973 3.731 1.00 49.28 73 CYS A C 1
ATOM 563 O O . CYS A 1 73 ? -41.030 -15.159 3.353 1.00 49.28 73 CYS A O 1
ATOM 565 N N . ASP A 1 74 ? -41.928 -17.218 3.264 1.00 51.09 74 ASP A N 1
ATOM 566 C CA . ASP A 1 74 ? -41.270 -17.678 2.050 1.00 51.09 74 ASP A CA 1
ATOM 567 C C . ASP A 1 74 ? -41.574 -16.731 0.879 1.00 51.09 74 ASP A C 1
ATOM 569 O O . ASP A 1 74 ? -42.709 -16.639 0.417 1.00 51.09 74 ASP A O 1
ATOM 573 N N . THR A 1 75 ? -40.558 -16.061 0.339 1.00 45.12 75 THR A N 1
ATOM 574 C CA . THR A 1 75 ? -40.616 -15.526 -1.031 1.00 45.12 75 THR A CA 1
ATOM 575 C C . THR A 1 75 ? -39.447 -16.081 -1.831 1.00 45.12 75 THR A C 1
ATOM 577 O O . THR A 1 75 ? -38.496 -15.406 -2.211 1.00 45.12 75 THR A O 1
ATOM 580 N N . SER A 1 76 ? -39.526 -17.382 -2.098 1.00 49.78 76 SER A N 1
ATOM 581 C CA . SER A 1 76 ? -38.766 -18.011 -3.169 1.00 49.78 76 SER A CA 1
ATOM 582 C C . SER A 1 76 ? -39.350 -17.559 -4.510 1.00 49.78 76 SER A C 1
ATOM 584 O O . SER A 1 76 ? -40.429 -17.982 -4.911 1.00 49.78 76 SER A O 1
ATOM 586 N N . SER A 1 77 ? -38.629 -16.696 -5.226 1.00 46.66 77 SER A N 1
ATOM 587 C CA . SER A 1 77 ? -38.879 -16.470 -6.651 1.00 46.66 77 SER A CA 1
ATOM 588 C C . SER A 1 77 ? -37.847 -17.238 -7.467 1.00 46.66 77 SER A C 1
ATOM 590 O O . SER A 1 77 ? -36.705 -16.815 -7.629 1.00 46.66 77 SER A O 1
ATOM 592 N N . LEU A 1 78 ? -38.271 -18.401 -7.959 1.00 48.94 78 LEU A N 1
ATOM 593 C CA . LEU A 1 78 ? -37.605 -19.157 -9.012 1.00 48.94 78 LEU A CA 1
ATOM 594 C C . LEU A 1 78 ? -38.179 -18.701 -10.360 1.00 48.94 78 LEU A C 1
ATOM 596 O O . LEU A 1 78 ? -39.267 -19.111 -10.748 1.00 48.94 78 LEU A O 1
ATOM 600 N N . ALA A 1 79 ? -37.441 -17.868 -11.084 1.00 48.97 79 ALA A N 1
ATOM 601 C CA . ALA A 1 79 ? -37.649 -17.612 -12.507 1.00 48.97 79 ALA A CA 1
ATOM 602 C C . ALA A 1 79 ? -36.246 -17.404 -13.103 1.00 48.97 79 ALA A C 1
ATOM 604 O O . ALA A 1 79 ? -35.535 -16.505 -12.681 1.00 48.97 79 ALA A O 1
ATOM 605 N N . SER A 1 80 ? -35.701 -18.204 -14.013 1.00 43.19 80 SER A N 1
ATOM 606 C CA . SER A 1 80 ? -36.292 -19.172 -14.928 1.00 43.19 80 SER A CA 1
ATOM 607 C C . SER A 1 80 ? -35.225 -20.223 -15.237 1.00 43.19 80 SER A C 1
ATOM 609 O O . SER A 1 80 ? -34.075 -19.878 -15.502 1.00 43.19 80 SER A O 1
ATOM 611 N N . SER A 1 81 ? -35.596 -21.500 -15.198 1.00 48.53 81 SER A N 1
ATOM 612 C CA . SER A 1 81 ? -34.822 -22.570 -15.829 1.00 48.53 81 SER A CA 1
ATOM 613 C C . SER A 1 81 ? -35.382 -22.784 -17.228 1.00 48.53 81 SER A C 1
ATOM 615 O O . SER A 1 81 ? -36.521 -23.223 -17.319 1.00 48.53 81 SER A O 1
ATOM 617 N N . ASP A 1 82 ? -34.609 -22.479 -18.274 1.00 51.16 82 ASP A N 1
ATOM 618 C CA . ASP A 1 82 ? -34.559 -23.281 -19.508 1.00 51.16 82 ASP A CA 1
ATOM 619 C C . ASP A 1 82 ? -33.417 -22.813 -20.435 1.00 51.16 82 ASP A C 1
ATOM 621 O O . ASP A 1 82 ? -33.488 -21.763 -21.067 1.00 51.16 82 ASP A O 1
ATOM 625 N N . SER A 1 83 ? -32.326 -23.575 -20.489 1.00 41.34 83 SER A N 1
ATOM 626 C CA . SER A 1 83 ? -31.732 -24.021 -21.758 1.00 41.34 83 SER A CA 1
ATOM 627 C C . SER A 1 83 ? -30.714 -25.114 -21.430 1.00 41.34 83 SER A C 1
ATOM 629 O O . SER A 1 83 ? -29.817 -24.939 -20.603 1.00 41.34 83 SER A O 1
ATOM 631 N N . GLY A 1 84 ? -30.934 -26.302 -21.987 1.00 51.69 84 GLY A N 1
ATOM 632 C CA . GLY A 1 84 ? -30.114 -27.476 -21.727 1.00 51.69 84 GLY A CA 1
ATOM 633 C C . GLY A 1 84 ? -28.749 -27.413 -22.408 1.00 51.69 84 GLY A C 1
ATOM 634 O O . GLY A 1 84 ? -28.664 -27.168 -23.606 1.00 51.69 84 GLY A O 1
ATOM 635 N N . ASP A 1 85 ? -27.704 -27.747 -21.653 1.00 46.47 85 ASP A N 1
ATOM 636 C CA . ASP A 1 85 ? -26.514 -28.416 -22.184 1.00 46.47 85 ASP A CA 1
ATOM 637 C C . ASP A 1 85 ? -25.900 -29.318 -21.089 1.00 46.47 85 ASP A C 1
ATOM 639 O O . ASP A 1 85 ? -25.379 -28.814 -20.085 1.00 46.47 85 ASP A O 1
ATOM 643 N N . PRO A 1 86 ? -25.987 -30.659 -21.195 1.00 52.53 86 PRO A N 1
ATOM 644 C CA . PRO A 1 86 ? -25.344 -31.568 -20.265 1.00 52.53 86 PRO A CA 1
ATOM 645 C C . PRO A 1 86 ? -23.904 -31.816 -20.726 1.00 52.53 86 PRO A C 1
ATOM 647 O O . PRO A 1 86 ? -23.565 -32.904 -21.180 1.00 52.53 86 PRO A O 1
ATOM 650 N N . ALA A 1 87 ? -23.036 -30.816 -20.570 1.00 41.12 87 ALA A N 1
ATOM 651 C CA . ALA A 1 87 ? -21.602 -30.976 -20.779 1.00 41.12 87 ALA A CA 1
ATOM 652 C C . ALA A 1 87 ? -20.779 -30.396 -19.615 1.00 41.12 87 ALA A C 1
ATOM 654 O O . ALA A 1 87 ? -20.199 -29.319 -19.663 1.00 41.12 87 ALA A O 1
ATOM 655 N N . HIS A 1 88 ? -20.737 -31.166 -18.529 1.00 52.78 88 HIS A N 1
ATOM 656 C CA . HIS A 1 88 ? -19.513 -31.472 -17.781 1.00 52.78 88 HIS A CA 1
ATOM 657 C C . HIS A 1 88 ? -18.431 -30.380 -17.634 1.00 52.78 88 HIS A C 1
ATOM 659 O O . HIS A 1 88 ? -17.334 -30.572 -18.131 1.00 52.78 88 HIS A O 1
ATOM 665 N N . LEU A 1 89 ? -18.621 -29.349 -16.804 1.00 47.97 89 LEU A N 1
ATOM 666 C CA . LEU A 1 89 ? -17.507 -28.770 -16.029 1.00 47.97 89 LEU A CA 1
ATOM 667 C C . LEU A 1 89 ? -18.007 -28.286 -14.663 1.00 47.97 89 LEU A C 1
ATOM 669 O O . LEU A 1 89 ? -18.425 -27.148 -14.466 1.00 47.97 89 LEU A O 1
ATOM 673 N N . LYS A 1 90 ? -17.934 -29.181 -13.673 1.00 49.72 90 LYS A N 1
ATOM 674 C CA . LYS A 1 90 ? -18.103 -28.867 -12.251 1.00 49.72 90 LYS A CA 1
ATOM 675 C C . LYS A 1 90 ? -16.941 -27.984 -11.780 1.00 49.72 90 LYS A C 1
ATOM 677 O O . LYS A 1 90 ? -16.041 -28.457 -11.097 1.00 49.72 90 LYS A O 1
ATOM 682 N N . ARG A 1 91 ? -16.977 -26.682 -12.064 1.00 56.16 91 ARG A N 1
ATOM 683 C CA . ARG A 1 91 ? -16.271 -25.694 -11.238 1.00 56.16 91 ARG A CA 1
ATOM 684 C C . ARG A 1 91 ? -17.281 -25.067 -10.292 1.00 56.16 91 ARG A C 1
ATOM 686 O O . ARG A 1 91 ? -17.683 -23.922 -10.444 1.00 56.16 91 ARG A O 1
ATOM 693 N N . LYS A 1 92 ? -17.692 -25.850 -9.290 1.00 49.12 92 LYS A N 1
ATOM 694 C CA . LYS A 1 92 ? -18.309 -25.309 -8.076 1.00 49.12 92 LYS A CA 1
ATOM 695 C C . LYS A 1 92 ? -17.216 -24.492 -7.389 1.00 49.12 92 LYS A C 1
ATOM 697 O O . LYS A 1 92 ? -16.452 -25.030 -6.590 1.00 49.12 92 LYS A O 1
ATOM 702 N N . ARG A 1 93 ? -17.081 -23.216 -7.772 1.00 51.50 93 ARG A N 1
ATOM 703 C CA . ARG A 1 93 ? -16.356 -22.222 -6.985 1.00 51.50 93 ARG A CA 1
ATOM 704 C C . ARG A 1 93 ? -17.095 -22.202 -5.656 1.00 51.50 93 ARG A C 1
ATOM 706 O O . ARG A 1 93 ? -18.179 -21.644 -5.559 1.00 51.50 93 ARG A O 1
ATOM 713 N N . ARG A 1 94 ? -16.560 -22.920 -4.668 1.00 46.16 94 ARG A N 1
ATOM 714 C CA . ARG A 1 94 ? -16.846 -22.616 -3.274 1.00 46.16 94 ARG A CA 1
ATOM 715 C C . ARG A 1 94 ? -16.324 -21.198 -3.106 1.00 46.16 94 ARG A C 1
ATOM 717 O O . ARG A 1 94 ? -15.123 -20.996 -2.969 1.00 46.16 94 ARG A O 1
ATOM 724 N N . THR A 1 95 ? -17.206 -20.222 -3.269 1.00 46.53 95 THR A N 1
ATOM 725 C CA . THR A 1 95 ? -17.082 -18.962 -2.558 1.00 46.53 95 THR A CA 1
ATOM 726 C C . THR A 1 95 ? -17.043 -19.382 -1.102 1.00 46.53 95 THR A C 1
ATOM 728 O O . THR A 1 95 ? -18.059 -19.741 -0.523 1.00 46.53 95 THR A O 1
ATOM 731 N N . VAL A 1 96 ? -15.823 -19.537 -0.581 1.00 50.06 96 VAL A N 1
ATOM 732 C CA . VAL A 1 96 ? -15.592 -19.432 0.853 1.00 50.06 96 VAL A CA 1
ATOM 733 C C . VAL A 1 96 ? -16.308 -18.150 1.228 1.00 50.06 96 VAL A C 1
ATOM 735 O O . VAL A 1 96 ? -16.023 -17.120 0.611 1.00 50.06 96 VAL A O 1
ATOM 738 N N . ASP A 1 97 ? -17.304 -18.261 2.101 1.00 47.53 97 ASP A N 1
ATOM 739 C CA . ASP A 1 97 ? -17.944 -17.123 2.739 1.00 47.53 97 ASP A CA 1
ATOM 740 C C . ASP A 1 97 ? -16.829 -16.334 3.425 1.00 47.53 97 ASP A C 1
ATOM 742 O O . ASP A 1 97 ? -16.415 -16.608 4.550 1.00 47.53 97 ASP A O 1
ATOM 746 N N . LEU A 1 98 ? -16.247 -15.407 2.667 1.00 58.81 98 LEU A N 1
ATOM 747 C CA . LEU A 1 98 ? -15.491 -14.296 3.191 1.00 58.81 98 LEU A CA 1
ATOM 748 C C . LEU A 1 98 ? -16.561 -13.533 3.943 1.00 58.81 98 LEU A C 1
ATOM 750 O O . LEU A 1 98 ? -17.357 -12.853 3.299 1.00 58.81 98 LEU A O 1
ATOM 754 N N . ASN A 1 99 ? -16.658 -13.772 5.254 1.00 52.41 99 ASN A N 1
ATOM 755 C CA . ASN A 1 99 ? -17.501 -13.002 6.156 1.00 52.41 99 ASN A CA 1
ATOM 756 C C . ASN A 1 99 ? -17.441 -11.560 5.673 1.00 52.41 99 ASN A C 1
ATOM 758 O O . ASN A 1 99 ? -16.367 -10.956 5.706 1.00 52.41 99 ASN A O 1
ATOM 762 N N . ALA A 1 100 ? -18.543 -11.078 5.099 1.00 52.91 100 ALA A N 1
ATOM 763 C CA . ALA A 1 100 ? -18.625 -9.725 4.598 1.00 52.91 100 ALA A CA 1
ATOM 764 C C . ALA A 1 100 ? -18.603 -8.853 5.845 1.00 52.91 100 ALA A C 1
ATOM 766 O O . ALA A 1 100 ? -19.637 -8.573 6.446 1.00 52.91 100 ALA A O 1
ATOM 767 N N . THR A 1 101 ? -17.400 -8.537 6.317 1.00 56.97 101 THR A N 1
ATOM 768 C CA . THR A 1 101 ? -17.206 -7.601 7.401 1.00 56.97 101 THR A CA 1
ATOM 769 C C . THR A 1 101 ? -17.849 -6.313 6.922 1.00 56.97 101 THR A C 1
ATOM 771 O O . THR A 1 101 ? -17.475 -5.774 5.880 1.00 56.97 101 THR A O 1
ATOM 774 N N . VAL A 1 102 ? -18.855 -5.848 7.663 1.00 62.12 102 VAL A N 1
ATOM 775 C CA . VAL A 1 102 ? -19.616 -4.620 7.371 1.00 62.12 102 VAL A CA 1
ATOM 776 C C . VAL A 1 102 ? -18.675 -3.433 7.093 1.00 62.12 102 VAL A C 1
ATOM 778 O O . VAL A 1 102 ? -19.011 -2.539 6.325 1.00 62.12 102 VAL A O 1
ATOM 781 N N . HIS A 1 103 ? -17.458 -3.486 7.643 1.00 66.88 103 HIS A N 1
ATOM 782 C CA . HIS A 1 103 ? -16.422 -2.457 7.578 1.00 66.88 103 HIS A CA 1
ATOM 783 C C . HIS A 1 103 ? -15.272 -2.746 6.581 1.00 66.88 103 HIS A C 1
ATOM 785 O O . HIS A 1 103 ? -14.297 -2.000 6.542 1.00 66.88 103 HIS A O 1
ATOM 791 N N . GLY A 1 104 ? -15.345 -3.802 5.758 1.00 70.88 104 GLY A N 1
ATOM 792 C CA . GLY A 1 104 ? -14.268 -4.179 4.827 1.00 70.88 104 GLY A CA 1
ATOM 793 C C . GLY A 1 104 ? -13.070 -4.871 5.501 1.00 70.88 104 GLY A C 1
ATOM 794 O O . GLY A 1 104 ? -13.171 -5.350 6.631 1.00 70.88 104 GLY A O 1
ATOM 795 N N . SER A 1 105 ? -11.939 -4.997 4.793 1.00 70.38 105 SER A N 1
ATOM 796 C CA . SER A 1 105 ? -10.713 -5.627 5.316 1.00 70.38 105 SER A CA 1
ATOM 797 C C . SER A 1 105 ? -9.703 -4.579 5.785 1.00 70.38 105 SER A C 1
ATOM 799 O O . SER A 1 105 ? -9.283 -3.742 4.985 1.00 70.38 105 SER A O 1
ATOM 801 N N . VAL A 1 106 ? -9.247 -4.678 7.034 1.00 79.75 106 VAL A N 1
ATOM 802 C CA . VAL A 1 106 ? -8.187 -3.824 7.590 1.00 79.75 106 VAL A CA 1
ATOM 803 C C . VAL A 1 106 ? -6.887 -4.623 7.700 1.00 79.75 106 VAL A C 1
ATOM 805 O O . VAL A 1 106 ? -6.873 -5.730 8.238 1.00 79.75 106 VAL A O 1
ATOM 808 N N . LEU A 1 107 ? -5.784 -4.070 7.189 1.00 82.81 107 LEU A N 1
ATOM 809 C CA . LEU A 1 107 ? -4.445 -4.629 7.389 1.00 82.81 107 LEU A CA 1
ATOM 810 C C . LEU A 1 107 ? -3.816 -4.047 8.652 1.00 82.81 107 LEU A C 1
ATOM 812 O O . LEU A 1 107 ? -3.662 -2.833 8.761 1.00 82.81 107 LEU A O 1
ATOM 816 N N . ARG A 1 108 ? -3.375 -4.913 9.568 1.00 87.75 108 ARG A N 1
ATOM 817 C CA . ARG A 1 108 ? -2.603 -4.479 10.739 1.00 87.75 108 ARG A CA 1
A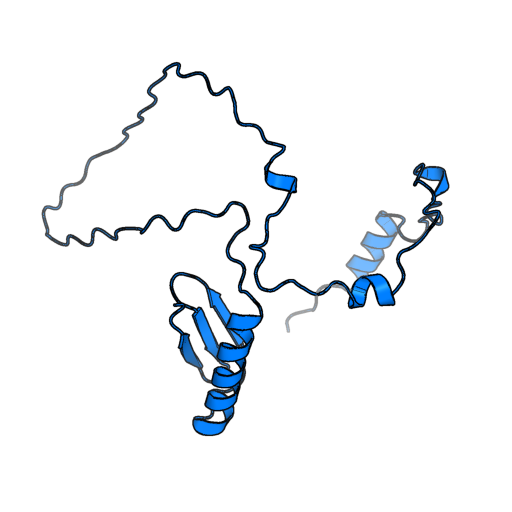TOM 818 C C . ARG A 1 108 ? -1.217 -3.985 10.323 1.00 87.75 108 ARG A C 1
ATOM 820 O O . ARG A 1 108 ? -0.551 -4.611 9.493 1.00 87.75 108 ARG A O 1
ATOM 827 N N . HIS A 1 109 ? -0.755 -2.906 10.950 1.00 86.62 109 HIS A N 1
ATOM 828 C CA . HIS A 1 109 ? 0.566 -2.330 10.691 1.00 86.62 109 HIS A CA 1
ATOM 829 C C . HIS A 1 109 ? 1.707 -3.334 10.947 1.00 86.62 109 HIS A C 1
ATOM 831 O O . HIS A 1 109 ? 2.648 -3.406 10.154 1.00 86.62 109 HIS A O 1
ATOM 837 N N . SER A 1 110 ? 1.598 -4.175 11.982 1.00 88.38 110 SER A N 1
ATOM 838 C CA . SER A 1 110 ? 2.587 -5.218 12.294 1.00 88.38 110 SER A CA 1
ATOM 839 C C . SER A 1 110 ? 2.797 -6.210 11.141 1.00 88.38 110 SER A C 1
ATOM 841 O O . SER A 1 110 ? 3.937 -6.528 10.795 1.00 88.38 110 SER A O 1
ATOM 843 N N . LEU A 1 111 ? 1.715 -6.630 10.475 1.00 89.94 111 LEU A N 1
ATOM 844 C CA . LEU A 1 111 ? 1.775 -7.467 9.273 1.00 89.94 111 LEU A CA 1
ATOM 845 C C . LEU A 1 111 ? 2.356 -6.691 8.081 1.00 89.94 111 LEU A C 1
ATOM 847 O O . LEU A 1 111 ? 3.236 -7.191 7.375 1.00 89.94 111 LEU A O 1
ATOM 851 N N . LEU A 1 112 ? 1.899 -5.452 7.875 1.00 91.44 112 LEU A N 1
ATOM 852 C CA . LEU A 1 112 ? 2.353 -4.607 6.771 1.00 91.44 112 LEU A CA 1
ATOM 853 C C . LEU A 1 112 ? 3.859 -4.314 6.845 1.00 91.44 112 LEU A C 1
ATOM 855 O O . LEU A 1 112 ? 4.510 -4.278 5.806 1.00 91.44 112 LEU A O 1
ATOM 859 N N . LYS A 1 113 ? 4.431 -4.174 8.047 1.00 93.00 113 LYS A N 1
ATOM 860 C CA . LYS A 1 113 ? 5.869 -3.942 8.268 1.00 93.00 113 LYS A CA 1
ATOM 861 C C . LYS A 1 113 ? 6.744 -5.071 7.716 1.00 93.00 113 LYS A C 1
ATOM 863 O O . LYS A 1 113 ? 7.789 -4.815 7.122 1.00 93.00 113 LYS A O 1
ATOM 868 N N . GLY A 1 114 ? 6.319 -6.325 7.885 1.00 93.06 114 GLY A N 1
ATOM 869 C CA . GLY A 1 114 ? 7.030 -7.478 7.324 1.00 93.06 114 GLY A CA 1
ATOM 870 C C . GLY A 1 114 ? 6.928 -7.541 5.798 1.00 93.06 114 GLY A C 1
ATOM 871 O O . GLY A 1 114 ? 7.896 -7.883 5.117 1.00 93.06 114 GLY A O 1
ATOM 872 N N . ILE A 1 115 ? 5.766 -7.176 5.255 1.00 95.06 115 ILE A N 1
ATOM 873 C CA . ILE A 1 115 ? 5.504 -7.165 3.812 1.00 95.06 115 ILE A CA 1
ATOM 874 C C . ILE A 1 115 ? 6.269 -6.030 3.128 1.00 95.06 115 ILE A C 1
ATOM 876 O O . ILE A 1 115 ? 6.919 -6.260 2.111 1.00 95.06 115 ILE A O 1
ATOM 880 N N . SER A 1 116 ? 6.259 -4.824 3.696 1.00 95.38 116 SER A N 1
ATOM 881 C CA . SER A 1 116 ? 6.964 -3.666 3.143 1.00 95.38 116 SER A CA 1
ATOM 882 C C . SER A 1 116 ? 8.471 -3.905 3.057 1.00 95.38 116 SER A C 1
ATOM 884 O O . SER A 1 116 ? 9.069 -3.610 2.024 1.00 95.38 116 SER A O 1
ATOM 886 N N . ALA A 1 117 ? 9.072 -4.547 4.063 1.00 96.31 117 ALA A N 1
ATOM 887 C CA . ALA A 1 117 ? 10.475 -4.955 4.018 1.00 96.31 117 ALA A CA 1
ATOM 888 C C . ALA A 1 117 ? 10.774 -5.912 2.846 1.00 96.31 117 ALA A C 1
ATOM 890 O O . ALA A 1 117 ? 11.804 -5.787 2.182 1.00 96.31 117 ALA A O 1
ATOM 891 N N . GLN A 1 118 ? 9.865 -6.846 2.551 1.00 96.06 118 GLN A N 1
ATOM 892 C CA . GLN A 1 118 ? 10.013 -7.762 1.417 1.00 96.06 118 GLN A CA 1
ATOM 893 C C . GLN A 1 118 ? 9.809 -7.065 0.067 1.00 96.06 118 GLN A C 1
ATOM 895 O O . GLN A 1 118 ? 10.524 -7.386 -0.880 1.00 96.06 118 GLN A O 1
ATOM 900 N N . ILE A 1 119 ? 8.894 -6.092 -0.026 1.00 97.38 119 ILE A N 1
ATOM 901 C CA . ILE A 1 119 ? 8.711 -5.263 -1.230 1.00 97.38 119 ILE A CA 1
ATOM 902 C C . ILE A 1 119 ? 9.996 -4.485 -1.534 1.00 97.38 119 ILE A C 1
ATOM 904 O O . ILE A 1 119 ? 10.480 -4.537 -2.662 1.00 97.38 119 ILE A O 1
ATOM 908 N N . VAL A 1 120 ? 10.581 -3.824 -0.528 1.00 97.31 120 VAL A N 1
ATOM 909 C CA . VAL A 1 120 ? 11.858 -3.101 -0.677 1.00 97.31 120 VAL A CA 1
ATOM 910 C C . VAL A 1 120 ? 12.965 -4.063 -1.107 1.00 97.31 120 VAL A C 1
ATOM 912 O O . VAL A 1 120 ? 13.669 -3.808 -2.078 1.00 97.31 120 VAL A O 1
ATOM 915 N N . SER A 1 121 ? 13.054 -5.234 -0.470 1.00 97.75 121 SER A N 1
ATOM 916 C CA . SER A 1 121 ? 14.038 -6.249 -0.854 1.00 97.75 121 SER A CA 1
ATOM 917 C C . SER A 1 121 ? 13.863 -6.740 -2.297 1.00 97.75 121 SER A C 1
ATOM 919 O O . SER A 1 121 ? 14.854 -7.010 -2.974 1.00 97.75 121 SER A O 1
ATOM 921 N N . ALA A 1 122 ? 12.628 -6.860 -2.791 1.00 97.44 122 ALA A N 1
ATOM 922 C CA . ALA A 1 122 ? 12.354 -7.233 -4.176 1.00 97.44 122 ALA A CA 1
ATOM 923 C C . ALA A 1 122 ? 12.738 -6.116 -5.160 1.00 97.44 122 ALA A C 1
ATOM 925 O O . ALA A 1 122 ? 13.279 -6.412 -6.227 1.00 97.44 122 ALA A O 1
ATOM 926 N N . ALA A 1 123 ? 12.516 -4.850 -4.795 1.00 97.19 123 ALA A N 1
ATOM 927 C CA . ALA A 1 123 ? 12.993 -3.716 -5.580 1.00 97.19 123 ALA A CA 1
ATOM 928 C C . ALA A 1 123 ? 14.525 -3.756 -5.722 1.00 97.19 123 ALA A C 1
ATOM 930 O O . ALA A 1 123 ? 15.029 -3.671 -6.835 1.00 97.19 123 ALA A O 1
ATOM 931 N N . ASP A 1 124 ? 15.254 -4.017 -4.635 1.00 96.88 124 ASP A N 1
ATOM 932 C CA . ASP A 1 124 ? 16.723 -4.021 -4.653 1.00 96.88 124 ASP A CA 1
ATOM 933 C C . ASP A 1 124 ? 17.329 -5.261 -5.333 1.00 96.88 124 ASP A C 1
ATOM 935 O O . ASP A 1 124 ? 18.352 -5.176 -6.012 1.00 96.88 124 ASP A O 1
ATOM 939 N N . LYS A 1 125 ? 16.737 -6.445 -5.129 1.00 97.19 125 LYS A N 1
ATOM 940 C CA . LYS A 1 125 ? 17.343 -7.721 -5.558 1.00 97.19 125 LYS A CA 1
ATOM 941 C C . LYS A 1 125 ? 16.981 -8.133 -6.977 1.00 97.19 125 LYS A C 1
ATOM 943 O O . LYS A 1 125 ? 17.762 -8.850 -7.601 1.00 97.19 125 LYS A O 1
ATOM 948 N N . VAL A 1 126 ? 15.782 -7.785 -7.441 1.00 96.25 126 VAL A N 1
ATOM 949 C CA . VAL A 1 126 ? 15.251 -8.246 -8.736 1.00 96.25 126 VAL A CA 1
ATOM 950 C C . VAL A 1 126 ? 14.668 -7.115 -9.580 1.00 96.25 126 VAL A C 1
ATOM 952 O O . VAL A 1 126 ? 13.979 -7.399 -10.554 1.00 96.25 126 VAL A O 1
ATOM 955 N N . ASP A 1 127 ? 14.942 -5.858 -9.213 1.00 96.31 127 ASP A N 1
ATOM 956 C CA . ASP A 1 127 ? 14.416 -4.660 -9.879 1.00 96.31 127 ASP A CA 1
ATOM 957 C C . ASP A 1 127 ? 12.892 -4.715 -10.047 1.00 96.31 127 ASP A C 1
ATOM 959 O O . ASP A 1 127 ? 12.322 -4.488 -11.114 1.00 96.31 127 ASP A O 1
ATOM 963 N N . ALA A 1 128 ? 12.196 -5.081 -8.964 1.00 97.56 128 ALA A N 1
ATOM 964 C CA . ALA A 1 128 ? 10.744 -5.194 -9.006 1.00 97.56 128 ALA A CA 1
ATOM 965 C C . ALA A 1 128 ? 10.046 -3.847 -9.247 1.00 97.56 128 ALA A C 1
ATOM 967 O O . ALA A 1 128 ? 8.865 -3.836 -9.584 1.00 97.56 128 ALA A O 1
ATOM 968 N N . GLY A 1 129 ? 10.740 -2.718 -9.097 1.00 97.75 129 GLY A N 1
ATOM 969 C CA . GLY A 1 129 ? 10.154 -1.391 -9.202 1.00 97.75 129 GLY A CA 1
ATOM 970 C C . GLY A 1 129 ? 9.352 -0.970 -7.974 1.00 97.75 129 GLY A C 1
ATOM 971 O O . GLY A 1 129 ? 9.408 -1.581 -6.908 1.00 97.75 129 GLY A O 1
ATOM 972 N N . LEU A 1 130 ? 8.592 0.112 -8.136 1.00 97.56 130 LEU A N 1
ATOM 973 C CA . LEU A 1 130 ? 7.803 0.702 -7.057 1.00 97.56 130 LEU A CA 1
ATOM 974 C C . LEU A 1 130 ? 6.450 -0.007 -6.936 1.00 97.56 130 LEU A C 1
ATOM 976 O O . LEU A 1 130 ? 5.845 -0.300 -7.970 1.00 97.56 130 LEU A O 1
ATOM 980 N N . PRO A 1 131 ? 5.937 -0.255 -5.720 1.00 97.19 131 PRO A N 1
ATOM 981 C CA . PRO A 1 131 ? 4.578 -0.751 -5.542 1.00 97.19 131 PRO A CA 1
ATOM 982 C C . PRO A 1 131 ? 3.575 0.299 -6.044 1.00 97.19 131 PRO A C 1
ATOM 984 O O . PRO A 1 131 ? 3.629 1.460 -5.645 1.00 97.19 131 PRO A O 1
ATOM 987 N N . THR A 1 132 ? 2.667 -0.105 -6.930 1.00 98.00 132 THR A N 1
ATOM 988 C CA . THR A 1 132 ? 1.673 0.780 -7.564 1.00 98.00 132 THR A CA 1
ATOM 989 C C . THR A 1 132 ? 0.237 0.414 -7.210 1.00 98.00 132 THR A C 1
ATOM 991 O O . THR A 1 132 ? -0.636 1.276 -7.250 1.00 98.00 132 THR A O 1
ATOM 994 N N . ALA A 1 133 ? -0.022 -0.844 -6.850 1.00 96.81 133 ALA A N 1
ATOM 995 C CA . ALA A 1 133 ? -1.341 -1.315 -6.446 1.00 96.81 133 ALA A CA 1
ATOM 996 C C . ALA A 1 133 ? -1.224 -2.418 -5.390 1.00 96.81 133 ALA A C 1
ATOM 998 O O . ALA A 1 133 ? -0.298 -3.226 -5.433 1.00 96.81 133 ALA A O 1
ATOM 999 N N . ILE A 1 134 ? -2.187 -2.483 -4.472 1.00 94.44 134 ILE A N 1
ATOM 1000 C CA . ILE A 1 134 ? -2.291 -3.537 -3.460 1.00 94.44 134 ILE A CA 1
ATOM 1001 C C . ILE A 1 134 ? -3.741 -4.009 -3.350 1.00 94.44 134 ILE A C 1
ATOM 1003 O O . ILE A 1 134 ? -4.674 -3.213 -3.438 1.00 94.44 134 ILE A O 1
ATOM 1007 N N . THR A 1 135 ? -3.937 -5.311 -3.164 1.00 92.44 135 THR A N 1
ATOM 1008 C CA . THR A 1 135 ? -5.239 -5.899 -2.842 1.00 92.44 135 THR A CA 1
ATOM 1009 C C . THR A 1 135 ? -5.085 -6.951 -1.753 1.00 92.44 135 THR A C 1
ATOM 1011 O O . THR A 1 135 ? -4.045 -7.606 -1.643 1.00 92.44 135 THR A O 1
ATOM 1014 N N . VAL A 1 136 ? -6.123 -7.084 -0.932 1.00 89.50 136 VAL A N 1
ATOM 1015 C CA . VAL A 1 136 ? -6.125 -7.911 0.272 1.00 89.50 136 VAL A CA 1
ATOM 1016 C C . VAL A 1 136 ? -7.357 -8.796 0.245 1.00 89.50 136 VAL A C 1
ATOM 1018 O O . VAL A 1 136 ? -8.484 -8.325 0.114 1.00 89.50 136 VAL A O 1
ATOM 1021 N N . SER A 1 137 ? -7.132 -10.099 0.343 1.00 85.56 137 SER A N 1
ATOM 1022 C CA . SER A 1 137 ? -8.173 -11.110 0.508 1.00 85.56 137 SER A CA 1
ATOM 1023 C C . SER A 1 137 ? -7.562 -12.276 1.294 1.00 85.56 137 SER A C 1
ATOM 1025 O O . SER A 1 137 ? -6.859 -12.038 2.268 1.00 85.56 137 SER A O 1
ATOM 1027 N N . GLY A 1 138 ? -7.743 -13.528 0.861 1.00 85.19 138 GLY A N 1
ATOM 1028 C CA . GLY A 1 138 ? -7.027 -14.677 1.441 1.00 85.19 138 GLY A CA 1
ATOM 1029 C C . GLY A 1 138 ? -5.501 -14.646 1.243 1.00 85.19 138 GLY A C 1
ATOM 1030 O O . GLY A 1 138 ? -4.788 -15.457 1.821 1.00 85.19 138 GLY A O 1
ATOM 1031 N N . VAL A 1 139 ? -5.005 -13.732 0.408 1.00 91.75 139 VAL A N 1
ATOM 1032 C CA . VAL A 1 139 ? -3.588 -13.392 0.235 1.00 91.75 139 VAL A CA 1
ATOM 1033 C C . VAL A 1 139 ? -3.469 -11.882 0.053 1.00 91.75 139 VAL A C 1
ATOM 1035 O O . VAL A 1 139 ? -4.448 -11.211 -0.291 1.00 91.75 139 VAL A O 1
ATOM 1038 N N . ILE A 1 140 ? -2.263 -11.355 0.230 1.00 94.06 140 ILE A N 1
ATOM 1039 C CA . ILE A 1 140 ? -1.934 -9.967 -0.093 1.00 94.06 140 ILE A CA 1
ATOM 1040 C C . ILE A 1 140 ? -1.163 -9.970 -1.406 1.00 94.0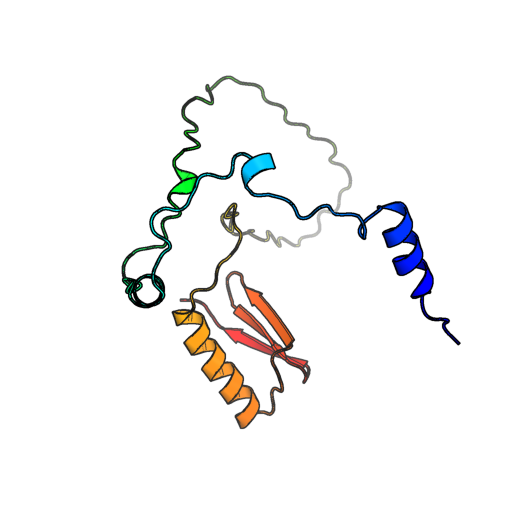6 140 ILE A C 1
ATOM 1042 O O . ILE A 1 140 ? -0.107 -10.591 -1.503 1.00 94.06 140 ILE A O 1
ATOM 1046 N N . ALA A 1 141 ? -1.693 -9.293 -2.422 1.00 96.69 141 ALA A N 1
ATOM 1047 C CA . ALA A 1 141 ? -1.041 -9.166 -3.720 1.00 96.69 141 ALA A CA 1
ATOM 1048 C C . ALA A 1 141 ? -0.667 -7.704 -3.985 1.00 96.69 141 ALA A C 1
ATOM 1050 O O . ALA A 1 141 ? -1.501 -6.811 -3.838 1.00 96.69 141 ALA A O 1
ATOM 1051 N N . VAL A 1 142 ? 0.582 -7.475 -4.390 1.00 97.69 142 VAL A N 1
ATOM 1052 C CA . VAL A 1 142 ? 1.146 -6.152 -4.681 1.00 97.69 142 VAL A CA 1
ATOM 1053 C C . VAL A 1 142 ? 1.612 -6.115 -6.130 1.00 97.69 142 VAL A C 1
ATOM 1055 O O . VAL A 1 142 ? 2.489 -6.885 -6.518 1.00 97.69 142 VAL A O 1
ATOM 1058 N N . GLY A 1 143 ? 1.022 -5.227 -6.926 1.00 98.38 143 GLY A N 1
ATOM 1059 C CA . GLY A 1 143 ? 1.474 -4.917 -8.279 1.00 98.38 143 GLY A CA 1
ATOM 1060 C C . GLY A 1 143 ? 2.546 -3.832 -8.254 1.00 98.38 143 GLY A C 1
ATOM 1061 O O . GLY A 1 143 ? 2.453 -2.888 -7.465 1.00 98.38 143 GLY A O 1
ATOM 1062 N N . THR A 1 144 ? 3.557 -3.961 -9.108 1.00 98.31 144 THR A N 1
ATOM 1063 C CA . THR A 1 144 ? 4.673 -3.013 -9.187 1.00 98.31 144 THR A CA 1
ATOM 1064 C C . THR A 1 144 ? 4.776 -2.326 -10.551 1.00 98.31 144 THR A C 1
ATOM 1066 O O . THR A 1 144 ? 4.203 -2.778 -11.545 1.00 98.31 144 THR A O 1
ATOM 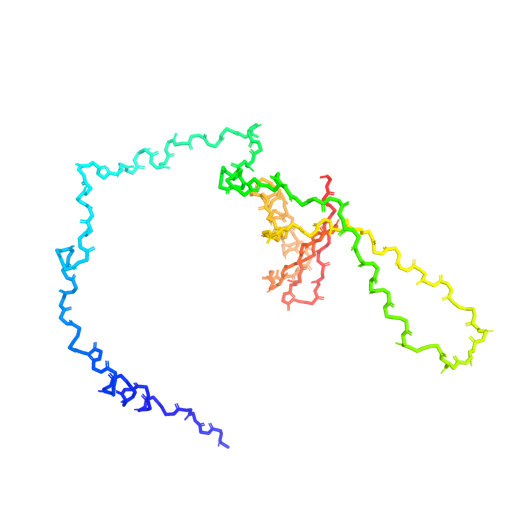1069 N N . SER A 1 145 ? 5.538 -1.230 -10.630 1.00 98.31 145 SER A N 1
ATOM 1070 C CA . SER A 1 145 ? 5.730 -0.448 -11.862 1.00 98.31 145 SER A CA 1
ATOM 1071 C C . SER A 1 145 ? 6.402 -1.214 -13.009 1.00 98.31 145 SER A C 1
ATOM 1073 O O . SER A 1 145 ? 6.254 -0.819 -14.161 1.00 98.31 145 SER A O 1
ATOM 1075 N N . HIS A 1 146 ? 7.102 -2.312 -12.713 1.00 98.19 146 HIS A N 1
ATOM 1076 C CA . HIS A 1 146 ? 7.761 -3.166 -13.710 1.00 98.19 146 HIS A CA 1
ATOM 1077 C C . HIS A 1 146 ? 6.895 -4.362 -14.143 1.00 98.19 146 HIS A C 1
ATOM 1079 O O . HIS A 1 146 ? 7.358 -5.239 -14.867 1.00 98.19 146 HIS A O 1
ATOM 1085 N N . GLY A 1 147 ? 5.626 -4.410 -13.721 1.00 97.25 147 GLY A N 1
ATOM 1086 C CA . GLY A 1 147 ? 4.685 -5.456 -14.127 1.00 97.25 147 GLY A CA 1
ATOM 1087 C C . GLY A 1 147 ? 4.851 -6.781 -13.381 1.00 97.25 147 GLY A C 1
ATOM 1088 O O . GLY A 1 147 ? 4.345 -7.803 -13.845 1.00 97.25 147 GLY A O 1
ATOM 1089 N N . LEU A 1 148 ? 5.536 -6.783 -12.232 1.00 97.50 148 LEU A N 1
ATOM 1090 C CA . LEU A 1 148 ? 5.604 -7.942 -11.344 1.00 97.50 148 LEU A CA 1
ATOM 1091 C C . LEU A 1 148 ? 4.457 -7.917 -10.327 1.00 97.50 148 LEU A C 1
ATOM 1093 O O . LEU A 1 148 ? 3.957 -6.856 -9.945 1.00 97.50 148 LEU A O 1
ATOM 1097 N N . ALA A 1 149 ? 4.065 -9.107 -9.869 1.00 97.38 149 ALA A N 1
ATOM 1098 C CA . ALA A 1 149 ? 3.110 -9.291 -8.783 1.00 97.38 149 ALA A CA 1
ATOM 1099 C C . ALA A 1 149 ? 3.784 -10.034 -7.622 1.00 97.38 149 ALA A C 1
ATOM 1101 O O . ALA A 1 149 ? 4.192 -11.187 -7.770 1.00 97.38 149 ALA A O 1
ATOM 1102 N N . LEU A 1 150 ? 3.893 -9.378 -6.467 1.00 97.31 150 LEU A N 1
ATOM 1103 C CA . LEU A 1 150 ? 4.386 -9.978 -5.228 1.00 97.31 150 LEU A CA 1
ATOM 1104 C C . LEU A 1 150 ? 3.187 -10.513 -4.441 1.00 97.31 150 LEU A C 1
ATOM 1106 O O . LEU A 1 150 ? 2.270 -9.752 -4.136 1.00 97.31 150 LEU A O 1
ATOM 1110 N N . VAL A 1 151 ? 3.172 -11.812 -4.138 1.00 97.25 151 VAL A N 1
ATOM 1111 C CA . VAL A 1 151 ? 2.051 -12.476 -3.453 1.00 97.25 151 VAL A CA 1
ATOM 1112 C C . VAL A 1 151 ? 2.514 -12.994 -2.098 1.00 97.25 151 VAL A C 1
ATOM 1114 O O . VAL A 1 151 ? 3.429 -13.812 -2.021 1.00 97.25 151 VAL A O 1
ATOM 1117 N N . PHE A 1 152 ? 1.855 -12.538 -1.038 1.00 95.31 152 PHE A N 1
ATOM 1118 C CA . PHE A 1 152 ? 2.143 -12.891 0.346 1.00 95.31 152 PHE A CA 1
ATOM 1119 C C . PHE A 1 152 ? 0.972 -13.672 0.942 1.00 95.31 152 PHE A C 1
ATOM 1121 O O . PHE A 1 152 ? -0.188 -13.277 0.811 1.00 95.31 152 PHE A O 1
ATOM 1128 N N . VAL A 1 153 ? 1.280 -14.779 1.615 1.00 91.62 153 VAL A N 1
ATOM 1129 C CA . VAL A 1 153 ? 0.294 -15.563 2.367 1.00 91.62 153 VAL A CA 1
ATOM 1130 C C . VAL A 1 153 ? 0.152 -14.956 3.760 1.00 91.62 153 VAL A C 1
ATOM 1132 O O . VAL A 1 153 ? 1.151 -14.751 4.449 1.00 91.62 153 VAL A O 1
ATOM 1135 N N . THR A 1 154 ? -1.080 -14.663 4.168 1.00 82.00 154 THR A N 1
ATOM 1136 C CA . THR A 1 154 ? -1.406 -14.261 5.540 1.00 82.00 154 THR A CA 1
ATOM 1137 C C . THR A 1 154 ? -1.557 -15.524 6.389 1.00 82.00 154 THR A C 1
ATOM 1139 O O . THR A 1 154 ? -2.390 -16.365 6.050 1.00 82.00 154 THR A O 1
ATOM 1142 N N . ASN A 1 155 ? -0.728 -15.685 7.427 1.00 67.06 155 ASN A N 1
ATOM 1143 C CA . ASN A 1 155 ? -0.896 -16.747 8.432 1.00 67.06 155 ASN A CA 1
ATOM 1144 C C . ASN A 1 155 ? -2.004 -16.397 9.424 1.00 67.06 155 ASN A C 1
ATOM 1146 O O . ASN A 1 155 ? -2.139 -15.189 9.727 1.00 67.06 155 ASN A O 1
#

pLDDT: mean 71.42, std 19.49, range [35.19, 98.38]

Secondary structure (DSSP, 8-state):
--PPP-HHHHHHHHHHTTTT------TTTTTPPP-SSPPPHHHHH-----TTS----GGGGG---TT----------------------------------TT-----HHHHHHHHHHHHHHHHHH----EEEEEESSEEEEEETTS-EEEEE--